Protein AF-A0A0L6T4L8-F1 (afdb_monomer)

pLDDT: mean 79.65, std 16.04, range [47.09, 97.62]

Secondary structure (DSSP, 8-state):
--SHHHHHHHHHHHHHHHHHHHS-----HHHHHHHHHHHHHHHT--PEEEEPTTSTT-EEEE-TTSSEEEEEEEETTEEEEEEEEE-GGG-EEEEEEEESSHHHHHHHHHH-THHHH-HHHHHHHHHHHHHHHHTT-

Solvent-accessible surface area (backbone atoms only — not comparable to full-atom values): 7870 Å² total; per-residue (Å²): 136,89,62,67,69,61,53,53,53,50,50,52,51,55,51,54,49,51,52,57,72,67,53,66,80,73,78,55,63,71,60,44,57,51,51,49,51,48,49,55,51,57,72,60,65,54,59,49,77,45,75,45,87,95,43,94,79,26,41,32,42,26,44,73,88,52,44,38,35,38,38,40,33,76,47,98,73,28,30,32,38,36,40,39,37,50,47,84,94,76,47,71,49,77,48,78,47,78,31,73,45,71,66,64,44,52,52,51,58,71,69,43,66,50,54,74,80,38,46,69,61,38,54,47,52,51,55,53,50,50,53,46,47,56,76,72,111

Nearest PDB structures (foldseek):
  8chv-assembly1_B  TM=5.563E-01  e=2.287E+00  Homo sapiens
  7dpy-assembly1_A  TM=4.098E-01  e=1.522E+00  Brucella abortus bv. 1 str. 9-941
  2jhj-assembly1_A  TM=3.537E-01  e=1.436E+00  Archaeoglobus fulgidus
  5cdw-assembly6_V  TM=2.921E-01  e=9.555E-01  Homo sapiens
  4bhm-assembly1_D  TM=3.219E-01  e=7.761E+00  Pyricularia oryzae

Radius of gyration: 24.08 Å; Cα contacts (8 Å, |Δi|>4): 155; chains: 1; bounding box: 43×75×40 Å

Foldseek 3Di:
DDDVVVVVVVVVVVVVVVVVVPPPDDPCPVVVVVVVVVVVVLVPQDWDWDDDPPAPPWIKTATPVRQWIWIWDQDPQAIWIWIWHADPPGDIDIDIDGDNDLVVVVVVLVPDPCCPVPVVSSVVSSVVRVVSRVVND

Sequence (137 aa):
MSNTAAAEVSASRAARQREWDSEGARPLGEKRALLHAQRQRADKVRFVARPVAGNDGALLLRTEDGAVAFVLRSATSGLMVERTQRRSLGACLVQTLLFTEHEAFARWCGADTVRFDEPVLYDRLRREGDVFLDCKR

Structure (mmCIF, N/CA/C/O backbone):
data_AF-A0A0L6T4L8-F1
#
_entry.id   AF-A0A0L6T4L8-F1
#
loop_
_atom_site.group_PDB
_atom_site.id
_atom_site.type_symbol
_atom_site.label_atom_id
_atom_site.label_alt_id
_atom_site.label_comp_id
_atom_site.label_asym_id
_atom_site.label_entity_id
_atom_site.label_seq_id
_atom_site.pdbx_PDB_ins_code
_atom_site.Cartn_x
_atom_site.Cartn_y
_atom_site.Cartn_z
_atom_site.occupancy
_atom_site.B_iso_or_equiv
_atom_site.auth_seq_id
_atom_site.auth_comp_id
_atom_site.auth_asym_id
_atom_site.auth_atom_id
_atom_site.pdbx_PDB_model_num
ATOM 1 N N . MET A 1 1 ? -8.264 -59.094 19.945 1.00 47.09 1 MET A N 1
ATOM 2 C CA . MET A 1 1 ? -8.554 -57.941 20.825 1.00 47.09 1 MET A CA 1
ATOM 3 C C . MET A 1 1 ? -8.569 -56.684 19.965 1.00 47.09 1 MET A C 1
ATOM 5 O O . MET A 1 1 ? -7.747 -56.605 19.064 1.00 47.09 1 MET A O 1
ATOM 9 N N . SER A 1 2 ? -9.487 -55.752 20.248 1.00 54.56 2 SER A N 1
ATOM 10 C CA . SER A 1 2 ? -9.485 -54.357 19.759 1.00 54.56 2 SER A CA 1
ATOM 11 C C . SER A 1 2 ? -10.074 -54.080 18.364 1.00 54.56 2 SER A C 1
ATOM 13 O O . SER A 1 2 ? -9.347 -53.754 17.438 1.00 54.56 2 SER A O 1
ATOM 15 N N . ASN A 1 3 ? -11.406 -54.125 18.223 1.00 54.44 3 ASN A N 1
ATOM 16 C CA . ASN A 1 3 ? -12.089 -53.408 17.124 1.00 54.44 3 ASN A CA 1
ATOM 17 C C . ASN A 1 3 ? -13.425 -52.764 17.549 1.00 54.44 3 ASN A C 1
ATOM 19 O O . ASN A 1 3 ? -13.873 -51.789 16.955 1.00 54.44 3 ASN A O 1
ATOM 23 N N . THR A 1 4 ? -14.030 -53.249 18.636 1.00 50.62 4 THR A N 1
ATOM 24 C CA . THR A 1 4 ? -15.313 -52.745 19.152 1.00 50.62 4 THR A CA 1
ATOM 25 C C . THR A 1 4 ? -15.207 -51.328 19.730 1.00 50.62 4 THR A C 1
ATOM 27 O O . THR A 1 4 ? -16.039 -50.480 19.430 1.00 50.62 4 THR A O 1
ATOM 30 N N . ALA A 1 5 ? -14.127 -51.021 20.459 1.00 53.81 5 ALA A N 1
ATOM 31 C CA . ALA A 1 5 ? -13.933 -49.705 21.079 1.00 53.81 5 ALA A CA 1
ATOM 32 C C . ALA A 1 5 ? -13.746 -48.566 20.052 1.00 53.81 5 ALA A C 1
ATOM 34 O O . ALA A 1 5 ? -14.204 -47.448 20.268 1.00 53.81 5 ALA A O 1
ATOM 35 N N . ALA A 1 6 ? -13.108 -48.840 18.908 1.00 52.78 6 ALA A N 1
ATOM 36 C CA . ALA A 1 6 ? -12.929 -47.846 17.845 1.00 52.78 6 ALA A CA 1
ATOM 37 C C . ALA A 1 6 ? -14.250 -47.540 17.116 1.00 52.78 6 ALA A C 1
ATOM 39 O O . ALA A 1 6 ? -14.524 -46.387 16.777 1.00 52.78 6 ALA A O 1
ATOM 40 N N . ALA A 1 7 ? -15.091 -48.561 16.920 1.00 54.53 7 ALA A N 1
ATOM 41 C CA . ALA A 1 7 ? -16.409 -48.411 16.313 1.00 54.53 7 ALA A CA 1
ATOM 42 C C . ALA A 1 7 ? -17.367 -47.597 17.204 1.00 54.53 7 ALA A C 1
ATOM 44 O O . ALA A 1 7 ? -18.075 -46.725 16.701 1.00 54.53 7 ALA A O 1
ATOM 45 N N . GLU A 1 8 ? -17.336 -47.808 18.523 1.00 54.50 8 GLU A N 1
ATOM 46 C CA . GLU A 1 8 ? -18.157 -47.056 19.484 1.00 54.50 8 GLU A CA 1
ATOM 47 C C . GLU A 1 8 ? -17.753 -45.576 19.584 1.00 54.50 8 GLU A C 1
ATOM 49 O O . GLU A 1 8 ? -18.616 -44.695 19.612 1.00 54.50 8 GLU A O 1
ATOM 54 N N . VAL A 1 9 ? -16.450 -45.270 19.558 1.00 60.62 9 VAL A N 1
ATOM 55 C CA . VAL A 1 9 ? -15.955 -43.881 19.570 1.00 60.62 9 VAL A CA 1
ATOM 56 C C . VAL A 1 9 ? -16.335 -43.141 18.281 1.00 60.62 9 VAL A C 1
ATOM 58 O O . VAL A 1 9 ? -16.771 -41.989 18.343 1.00 60.62 9 VAL A O 1
ATOM 61 N N . SER A 1 10 ? -16.238 -43.794 17.118 1.00 59.69 10 SER A N 1
ATOM 62 C CA . SER A 1 10 ? -16.679 -43.215 15.840 1.00 59.69 10 SER A CA 1
ATOM 63 C C . SER A 1 10 ? -18.197 -43.025 15.772 1.00 59.69 10 SER A C 1
ATOM 65 O O . SER A 1 10 ? -18.655 -41.996 15.276 1.00 59.69 10 SER A O 1
ATOM 67 N N . ALA A 1 11 ? -18.984 -43.957 16.320 1.00 60.56 11 ALA A N 1
ATOM 68 C CA . ALA A 1 11 ? -20.438 -43.824 16.405 1.00 60.56 11 ALA A CA 1
ATOM 69 C C . ALA A 1 11 ? -20.858 -42.669 17.332 1.00 60.56 11 ALA A C 1
ATOM 71 O O . ALA A 1 11 ? -21.727 -41.877 16.970 1.00 60.56 11 ALA A O 1
ATOM 72 N N . SER A 1 12 ? -20.186 -42.511 18.477 1.00 62.38 12 SER A N 1
ATOM 73 C CA . SER A 1 12 ? -20.394 -41.399 19.417 1.00 62.38 12 SER A CA 1
ATOM 74 C C . SER A 1 12 ? -20.040 -40.043 18.800 1.00 62.38 12 SER A C 1
ATOM 76 O O . SER A 1 12 ? -20.781 -39.067 18.935 1.00 62.38 12 SER A O 1
ATOM 78 N N . ARG A 1 13 ? -18.941 -39.978 18.041 1.00 58.78 13 ARG A N 1
ATOM 79 C CA . ARG A 1 13 ? -18.528 -38.760 17.336 1.00 58.78 13 ARG A CA 1
ATOM 80 C C . ARG A 1 13 ? -19.491 -38.398 16.204 1.00 58.78 13 ARG A C 1
ATOM 82 O O . ARG A 1 13 ? -19.847 -37.233 16.073 1.00 58.78 13 ARG A O 1
ATOM 89 N N . ALA A 1 14 ? -19.959 -39.383 15.438 1.00 61.34 14 ALA A N 1
ATOM 90 C CA . ALA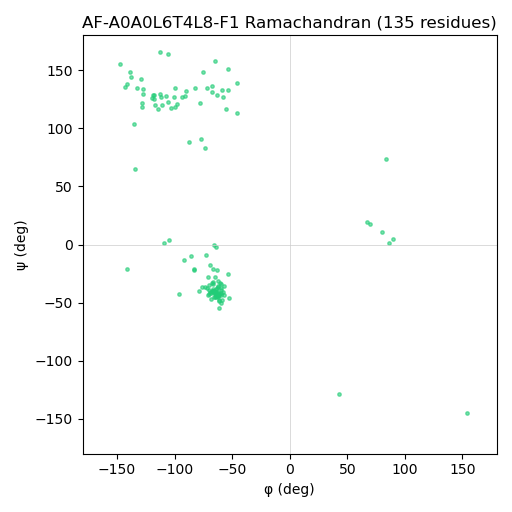 A 1 14 ? -20.949 -39.183 14.379 1.00 61.34 14 ALA A CA 1
ATOM 91 C C . ALA A 1 14 ? -22.334 -38.787 14.922 1.00 61.34 14 ALA A C 1
ATOM 93 O O . ALA A 1 14 ? -23.043 -38.021 14.273 1.00 61.34 14 ALA A O 1
ATOM 94 N N . ALA A 1 15 ? -22.718 -39.282 16.104 1.00 60.88 15 ALA A N 1
ATOM 95 C CA . ALA A 1 15 ? -23.947 -38.879 16.785 1.00 60.88 15 ALA A CA 1
ATOM 96 C C . ALA A 1 15 ? -23.873 -37.420 17.266 1.00 60.88 15 ALA A C 1
ATOM 98 O O . ALA A 1 15 ? -24.767 -36.636 16.960 1.00 60.88 15 ALA A O 1
ATOM 99 N N . ARG A 1 16 ? -22.764 -37.027 17.910 1.00 59.19 16 ARG A N 1
ATOM 100 C CA . ARG A 1 16 ? -22.519 -35.634 18.333 1.00 59.19 16 ARG A CA 1
ATOM 101 C C . ARG A 1 16 ? -22.445 -34.658 17.157 1.00 59.19 16 ARG A C 1
ATOM 103 O O . ARG A 1 16 ? -22.896 -33.526 17.272 1.00 59.19 16 ARG A O 1
ATOM 110 N N . GLN A 1 17 ? -21.884 -35.090 16.027 1.00 59.22 17 GLN A N 1
ATOM 111 C CA . GLN A 1 17 ? -21.809 -34.275 14.812 1.00 59.22 17 GLN A CA 1
ATOM 112 C C . GLN A 1 17 ? -23.206 -33.997 14.238 1.00 59.22 17 GLN A C 1
ATOM 114 O O . GLN A 1 17 ? -23.519 -32.858 13.918 1.00 59.22 17 GLN A O 1
ATOM 119 N N . ARG A 1 18 ? -24.071 -35.020 14.168 1.00 59.19 18 ARG A N 1
ATOM 120 C CA . ARG A 1 18 ? -25.455 -34.850 13.700 1.00 59.19 18 ARG A CA 1
ATOM 121 C C . ARG A 1 18 ? -26.267 -33.936 14.611 1.00 59.19 18 ARG A C 1
ATOM 123 O O . ARG A 1 18 ? -27.058 -33.155 14.102 1.00 59.19 18 ARG A O 1
ATOM 130 N N . GLU A 1 19 ? -26.052 -34.021 15.922 1.00 58.84 19 GLU A N 1
ATOM 131 C CA . GLU A 1 19 ? -26.680 -33.140 16.912 1.00 58.84 19 GLU A CA 1
ATOM 132 C C . GLU A 1 19 ? -26.272 -31.672 16.689 1.00 58.84 19 GLU A C 1
ATOM 134 O O . GLU A 1 19 ? -27.139 -30.804 16.601 1.00 58.84 19 GLU A O 1
ATOM 139 N N . TRP A 1 20 ? -24.978 -31.414 16.457 1.00 56.34 20 TRP A N 1
ATOM 140 C CA . TRP A 1 20 ? -24.451 -30.091 16.098 1.00 56.34 20 TRP A CA 1
ATOM 141 C C . TRP A 1 20 ? -25.028 -29.553 14.782 1.00 56.34 20 TRP A C 1
ATOM 143 O O . TRP A 1 20 ? -25.392 -28.383 14.706 1.00 56.34 20 TRP A O 1
ATOM 153 N N . ASP A 1 21 ? -25.128 -30.398 13.753 1.00 59.28 21 ASP A N 1
ATOM 154 C CA . A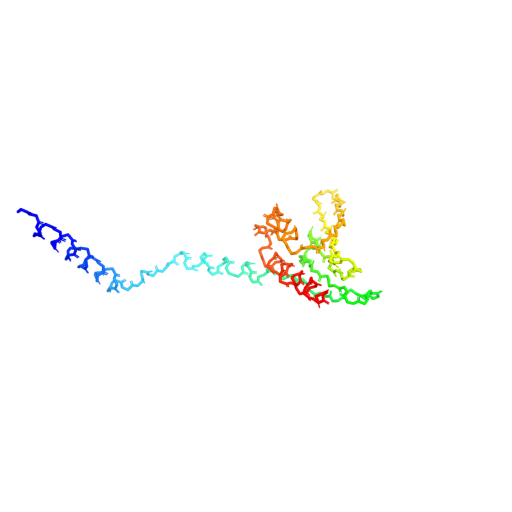SP A 1 21 ? -25.650 -30.007 12.437 1.00 59.28 21 ASP A CA 1
ATOM 155 C C . ASP A 1 21 ? -27.170 -29.745 12.469 1.00 59.28 21 ASP A C 1
ATOM 157 O O . ASP A 1 21 ? -27.682 -28.940 11.688 1.00 59.28 21 ASP A O 1
ATOM 161 N N . SER A 1 22 ? -27.898 -30.401 13.382 1.00 59.44 22 SER A N 1
ATOM 162 C CA . SER A 1 22 ? -29.335 -30.188 13.605 1.00 59.44 22 SER A CA 1
ATOM 163 C C . SER A 1 22 ? -29.651 -28.997 14.511 1.00 59.44 22 SER A C 1
ATOM 165 O O . SER A 1 22 ? -30.756 -28.449 14.442 1.00 59.44 22 SER A O 1
ATOM 167 N N . GLU A 1 23 ? -28.695 -28.561 15.335 1.00 58.38 23 GLU A N 1
ATOM 168 C CA . GLU A 1 23 ? -28.833 -27.351 16.134 1.00 58.38 23 GLU A CA 1
ATOM 169 C C . GLU A 1 23 ? -28.622 -26.138 15.223 1.00 58.38 23 GLU A C 1
ATOM 171 O O . GLU A 1 23 ? -27.508 -25.672 14.980 1.00 58.38 23 GLU A O 1
ATOM 176 N N . GLY A 1 24 ? -29.732 -25.651 14.659 1.00 63.41 24 GLY A N 1
ATOM 177 C CA . GLY A 1 24 ? -29.743 -24.474 13.797 1.00 63.41 24 GLY A CA 1
ATOM 178 C C . GLY A 1 24 ? -28.913 -23.339 14.399 1.00 63.41 24 GLY A C 1
ATOM 179 O O . GLY A 1 24 ? -28.946 -23.105 15.608 1.00 63.41 24 GLY A O 1
ATOM 180 N N . ALA A 1 25 ? -28.146 -22.649 13.547 1.00 65.69 25 ALA A N 1
ATOM 181 C CA . ALA A 1 25 ? -27.173 -21.646 13.968 1.00 65.69 25 ALA A CA 1
ATOM 182 C C . ALA A 1 25 ? -27.768 -20.700 15.024 1.00 65.69 25 ALA A C 1
ATOM 184 O O . ALA A 1 25 ? -28.686 -19.927 14.732 1.00 65.69 25 ALA A O 1
ATOM 185 N N . ARG A 1 26 ? -27.241 -20.775 16.256 1.00 70.50 26 ARG A N 1
ATOM 186 C CA . ARG A 1 26 ? -27.729 -19.959 17.373 1.00 70.50 26 ARG A CA 1
ATOM 187 C C . ARG A 1 26 ? -27.721 -18.484 16.958 1.00 70.50 26 ARG A C 1
ATOM 189 O O . ARG A 1 26 ? -26.727 -18.021 16.383 1.00 70.50 26 ARG A O 1
ATOM 196 N N . PRO A 1 27 ? -28.809 -17.738 17.210 1.00 66.62 27 PRO A N 1
ATOM 197 C CA . PRO A 1 27 ? -28.932 -16.372 16.737 1.00 66.62 27 PRO A CA 1
ATOM 198 C C . PRO A 1 27 ? -27.775 -15.539 17.284 1.00 66.62 27 PRO A C 1
ATOM 200 O O . PRO A 1 27 ? -27.522 -15.495 18.484 1.00 66.62 27 PRO A O 1
ATOM 203 N N . LEU A 1 28 ? -27.073 -14.856 16.382 1.00 67.94 28 LEU A N 1
ATOM 204 C CA . LEU A 1 28 ? -25.875 -14.077 16.696 1.00 67.94 28 LEU A CA 1
ATOM 205 C C . LEU A 1 28 ? -26.140 -12.882 17.640 1.00 67.94 28 LEU A C 1
ATOM 207 O O . LEU A 1 28 ? -25.185 -12.200 17.981 1.00 67.94 28 LEU A O 1
ATOM 211 N N . GLY A 1 29 ? -27.382 -12.607 18.061 1.00 78.81 29 GLY A N 1
ATOM 212 C CA . GLY A 1 29 ? -27.723 -11.607 19.086 1.00 78.81 29 GLY A CA 1
ATOM 213 C C . GLY A 1 29 ? -26.947 -10.287 18.961 1.00 78.81 29 GLY A C 1
ATOM 214 O O . GLY A 1 29 ? -26.845 -9.712 17.877 1.00 78.81 29 GLY A O 1
ATOM 215 N N . GLU A 1 30 ? -26.328 -9.847 20.057 1.00 75.88 30 GLU A N 1
ATOM 216 C CA . GLU A 1 30 ? -25.457 -8.659 20.118 1.00 75.88 30 GLU A CA 1
ATOM 217 C C . GLU A 1 30 ? -24.226 -8.760 19.199 1.00 75.88 30 GLU A C 1
ATOM 219 O O . GLU A 1 30 ? -23.807 -7.774 18.588 1.00 75.88 30 GLU A O 1
ATOM 224 N N . LYS A 1 31 ? -23.686 -9.971 19.002 1.00 78.62 31 LYS A N 1
ATOM 225 C CA . LYS A 1 31 ? -22.582 -10.232 18.065 1.00 78.62 31 LYS A CA 1
ATOM 226 C C . LYS A 1 31 ? -22.986 -9.909 16.624 1.00 78.62 31 LYS A C 1
ATOM 228 O O . LYS A 1 31 ? -22.146 -9.449 15.856 1.00 78.62 31 LYS A O 1
ATOM 233 N N . ARG A 1 32 ? -24.262 -10.068 16.247 1.00 76.25 32 ARG A N 1
ATOM 234 C CA . ARG A 1 32 ? -24.771 -9.656 14.927 1.00 76.25 32 ARG A CA 1
ATOM 235 C C . ARG A 1 32 ? -24.674 -8.145 14.745 1.00 76.25 32 ARG A C 1
ATOM 237 O O . ARG A 1 32 ? -24.217 -7.696 13.697 1.00 76.25 32 ARG A O 1
ATOM 244 N N . ALA A 1 33 ? -25.076 -7.374 15.754 1.00 74.94 33 ALA A N 1
ATOM 245 C CA . ALA A 1 33 ? -24.998 -5.915 15.721 1.00 74.94 33 ALA A CA 1
ATOM 246 C C . ALA A 1 33 ? -23.541 -5.438 15.641 1.00 74.94 33 ALA A C 1
ATOM 248 O O . ALA A 1 33 ? -23.220 -4.586 14.815 1.00 74.94 33 ALA A O 1
ATOM 249 N N . LEU A 1 34 ? -22.642 -6.056 16.415 1.00 76.88 34 LEU A N 1
ATOM 250 C CA . LEU A 1 34 ? -21.206 -5.773 16.364 1.00 76.88 34 LEU A CA 1
ATOM 251 C C . LEU A 1 34 ? -20.590 -6.111 15.000 1.00 76.88 34 LEU A C 1
ATOM 253 O O . LEU A 1 34 ? -19.840 -5.304 14.458 1.00 76.88 34 LEU A O 1
ATOM 257 N N . LEU A 1 35 ? -20.940 -7.255 14.407 1.00 78.38 35 LEU A N 1
ATOM 258 C CA . LEU A 1 35 ? -20.462 -7.645 13.077 1.00 78.38 35 LEU A CA 1
ATOM 259 C C . LEU A 1 35 ? -20.999 -6.724 11.975 1.00 78.38 35 LEU A C 1
ATOM 261 O O . LEU A 1 35 ? -20.254 -6.366 11.065 1.00 78.38 35 LEU A O 1
ATOM 265 N N . HIS A 1 36 ? -22.265 -6.301 12.048 1.00 74.12 36 HIS A N 1
ATOM 266 C CA . HIS A 1 36 ? -22.798 -5.302 11.120 1.00 74.12 36 HIS A CA 1
ATOM 267 C C . HIS A 1 36 ? -22.133 -3.937 11.310 1.00 74.12 36 HIS A C 1
ATOM 269 O O . HIS A 1 36 ? -21.798 -3.307 10.315 1.00 74.12 36 HIS A O 1
ATOM 275 N N . ALA A 1 37 ? -21.874 -3.500 12.543 1.00 70.12 37 ALA A N 1
ATOM 276 C CA . ALA A 1 37 ? -21.145 -2.262 12.810 1.00 70.12 37 ALA A CA 1
ATOM 277 C C . ALA A 1 37 ? -19.692 -2.332 12.309 1.00 70.12 37 ALA A C 1
ATOM 279 O O . ALA A 1 37 ? -19.191 -1.362 11.747 1.00 70.12 37 ALA A O 1
ATOM 280 N N . GLN A 1 38 ? -19.023 -3.482 12.450 1.00 66.75 38 GLN A N 1
ATOM 281 C CA . GLN A 1 38 ? -17.696 -3.722 11.879 1.00 66.75 38 GLN A CA 1
ATOM 282 C C . GLN A 1 38 ? -17.723 -3.701 10.349 1.00 66.75 38 GLN A C 1
ATOM 284 O O . GLN A 1 38 ? -16.895 -3.021 9.752 1.00 66.75 38 GLN A O 1
ATOM 289 N N . ARG A 1 39 ? -18.700 -4.362 9.711 1.00 67.50 39 ARG A N 1
ATOM 290 C CA . ARG A 1 39 ? -18.886 -4.295 8.251 1.00 67.50 39 ARG A CA 1
ATOM 291 C C . ARG A 1 39 ? -19.177 -2.878 7.779 1.00 67.50 39 ARG A C 1
ATOM 293 O O . ARG A 1 39 ? -18.567 -2.443 6.823 1.00 67.50 39 ARG A O 1
ATOM 300 N N . GLN A 1 40 ? -20.023 -2.130 8.481 1.00 60.28 40 GLN A N 1
ATOM 301 C CA . GLN A 1 40 ? -20.309 -0.733 8.152 1.00 60.28 40 GLN A CA 1
ATOM 302 C C . GLN A 1 40 ? -19.097 0.182 8.354 1.00 60.28 40 GLN A C 1
ATOM 304 O O . GLN A 1 40 ? -18.965 1.167 7.639 1.00 60.28 40 GLN A O 1
ATOM 309 N N . ARG A 1 41 ? -18.218 -0.109 9.320 1.00 59.00 41 ARG A N 1
ATOM 310 C CA . ARG A 1 41 ? -16.940 0.601 9.477 1.00 59.00 41 ARG A CA 1
ATOM 311 C C . ARG A 1 41 ? -15.973 0.252 8.349 1.00 59.00 41 ARG A C 1
ATOM 313 O O . ARG A 1 41 ? -15.387 1.167 7.793 1.00 59.00 41 ARG A O 1
ATOM 32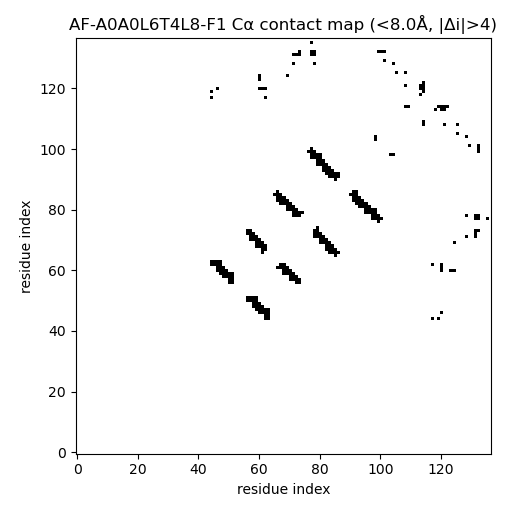0 N N . ALA A 1 42 ? -15.878 -1.022 7.968 1.00 56.03 42 ALA A N 1
ATOM 321 C CA . ALA A 1 42 ? -15.072 -1.473 6.834 1.00 56.03 42 ALA A CA 1
ATOM 322 C C . ALA A 1 42 ? -15.581 -0.906 5.492 1.00 56.03 42 ALA A C 1
ATOM 324 O O . ALA A 1 42 ? -14.787 -0.389 4.716 1.00 56.03 42 ALA A O 1
ATOM 325 N N . ASP A 1 43 ? -16.899 -0.887 5.263 1.00 53.44 43 ASP A N 1
ATOM 326 C CA . ASP A 1 43 ? -17.551 -0.265 4.095 1.00 53.44 43 ASP A CA 1
ATOM 327 C C . ASP A 1 43 ? -17.417 1.269 4.086 1.00 53.44 43 ASP A C 1
ATOM 329 O O . ASP A 1 43 ? -17.564 1.914 3.044 1.00 53.44 43 ASP A O 1
ATOM 333 N N . LYS A 1 44 ? -17.157 1.880 5.249 1.00 48.47 44 LYS A N 1
ATOM 334 C CA . LYS A 1 44 ? -16.884 3.317 5.380 1.00 48.47 44 LYS A CA 1
ATOM 335 C C . LYS A 1 44 ? -15.420 3.683 5.158 1.00 48.47 44 LYS A C 1
ATOM 337 O O . LYS A 1 44 ? -15.156 4.872 5.010 1.00 48.47 44 LYS A O 1
ATOM 342 N N . VAL A 1 45 ? -14.491 2.727 5.076 1.00 51.25 45 VAL A N 1
ATOM 343 C CA . VAL A 1 45 ? -13.115 3.007 4.639 1.00 51.25 45 VAL A CA 1
ATOM 344 C C . VAL A 1 45 ? -13.141 3.236 3.127 1.00 51.25 45 VAL A C 1
ATOM 346 O O . VAL A 1 45 ? -12.945 2.333 2.315 1.00 51.25 45 VAL A O 1
ATOM 349 N N . ARG A 1 46 ? -13.467 4.469 2.733 1.00 62.41 46 ARG A N 1
ATOM 350 C CA . ARG A 1 46 ? -13.561 4.890 1.335 1.00 62.41 46 ARG A CA 1
ATOM 351 C C . ARG A 1 46 ? -12.191 5.346 0.856 1.00 62.41 46 ARG A C 1
ATOM 353 O O . ARG A 1 46 ? -11.832 6.513 0.928 1.00 62.41 46 ARG A O 1
ATOM 360 N N . PHE A 1 47 ? -11.396 4.414 0.357 1.00 63.41 47 PHE A N 1
ATOM 361 C CA . PHE A 1 47 ? -10.144 4.749 -0.314 1.00 63.41 47 PHE A CA 1
ATOM 362 C C . PHE A 1 47 ? -10.418 5.305 -1.716 1.00 63.41 47 PHE A C 1
ATOM 364 O O . PHE A 1 47 ? -11.374 4.926 -2.396 1.00 63.41 47 PHE A O 1
ATOM 371 N N . VAL A 1 48 ? -9.549 6.205 -2.169 1.00 73.62 48 VAL A N 1
ATOM 372 C CA . VAL A 1 48 ? -9.626 6.794 -3.509 1.00 73.62 48 VAL A CA 1
ATOM 373 C C . VAL A 1 48 ? -8.575 6.128 -4.384 1.00 73.62 48 VAL A C 1
ATOM 375 O O . VAL A 1 48 ? -7.380 6.252 -4.118 1.00 73.62 48 VAL A O 1
ATOM 378 N N . ALA A 1 49 ? -9.031 5.440 -5.430 1.00 73.00 49 ALA A N 1
ATOM 379 C CA . ALA A 1 49 ? -8.187 4.989 -6.528 1.00 73.00 49 ALA A CA 1
ATOM 380 C C . ALA A 1 49 ? -8.353 5.964 -7.696 1.00 73.00 49 ALA A C 1
ATOM 382 O O . ALA A 1 49 ? -9.467 6.140 -8.194 1.00 73.00 49 ALA A O 1
ATOM 383 N N . ARG A 1 50 ? -7.276 6.633 -8.113 1.00 75.38 50 ARG A N 1
ATOM 384 C CA . ARG A 1 50 ? -7.336 7.612 -9.204 1.00 75.38 50 ARG A CA 1
ATOM 385 C C . ARG A 1 50 ? -6.094 7.522 -10.091 1.00 75.38 50 ARG A C 1
ATOM 387 O O . ARG A 1 50 ? -4.990 7.453 -9.558 1.00 75.38 50 ARG A O 1
ATOM 394 N N . PRO A 1 51 ? -6.239 7.602 -11.420 1.00 71.12 51 PRO A N 1
ATOM 395 C CA . PRO A 1 51 ? -5.108 7.878 -12.296 1.00 71.12 51 PRO A CA 1
ATOM 396 C C . PRO A 1 51 ? -4.460 9.221 -11.927 1.00 71.12 51 PRO A C 1
ATOM 398 O O . PRO A 1 51 ? -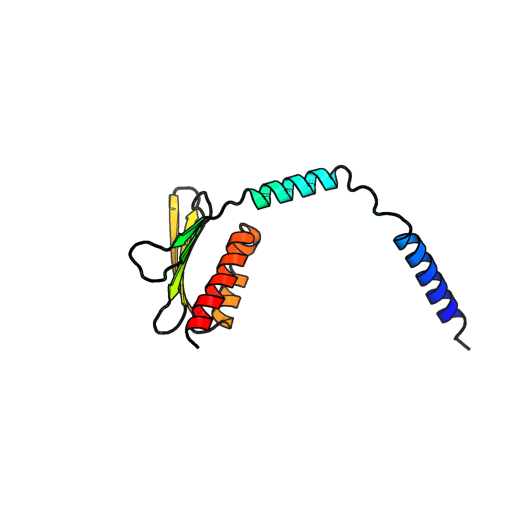5.155 10.226 -11.718 1.00 71.12 51 PRO A O 1
ATOM 401 N N . VAL A 1 52 ? -3.135 9.257 -11.814 1.00 68.88 52 VAL A N 1
ATOM 402 C CA . VAL A 1 52 ? -2.413 10.508 -11.546 1.00 68.88 52 VAL A CA 1
ATOM 403 C C . VAL A 1 52 ? -2.329 11.311 -12.845 1.00 68.88 52 VAL A C 1
ATOM 405 O O . VAL A 1 52 ? -1.817 10.830 -13.850 1.00 68.88 52 VAL A O 1
ATOM 408 N N . ALA A 1 53 ? -2.852 12.540 -12.841 1.00 54.53 53 ALA A N 1
ATOM 409 C CA . ALA A 1 53 ? -2.819 13.406 -14.019 1.00 54.53 53 ALA A CA 1
ATOM 410 C C . ALA A 1 53 ? -1.373 13.834 -14.329 1.00 54.53 53 ALA A C 1
ATOM 412 O O . ALA A 1 53 ? -0.669 14.293 -13.431 1.00 54.53 53 ALA A O 1
ATOM 413 N N . GLY A 1 54 ? -0.954 13.701 -15.590 1.00 56.81 54 GLY A N 1
ATOM 414 C CA . GLY A 1 54 ? 0.372 14.115 -16.064 1.00 56.81 54 GLY A CA 1
ATOM 415 C C . GLY A 1 54 ? 1.468 13.048 -15.981 1.00 56.81 54 GLY A C 1
ATOM 416 O O . GLY A 1 54 ? 2.613 13.358 -16.290 1.00 56.81 54 GLY A O 1
ATOM 417 N N . ASN A 1 55 ? 1.144 11.812 -15.582 1.00 59.41 55 ASN A N 1
ATOM 418 C CA . ASN A 1 55 ? 2.091 10.698 -15.592 1.00 59.41 55 ASN A CA 1
ATOM 419 C C . ASN A 1 55 ? 1.406 9.452 -16.177 1.00 59.41 55 ASN A C 1
ATOM 421 O O . ASN A 1 55 ? 0.549 8.851 -15.524 1.00 59.41 55 ASN A O 1
ATOM 425 N N . ASP A 1 56 ? 1.733 9.119 -17.429 1.00 63.50 56 ASP A N 1
ATOM 426 C CA . ASP A 1 56 ? 1.076 8.048 -18.184 1.00 63.50 56 ASP A CA 1
ATOM 427 C C . ASP A 1 56 ? 1.139 6.719 -17.418 1.00 63.50 56 ASP A C 1
ATOM 429 O O . ASP A 1 56 ? 2.206 6.173 -17.137 1.00 63.50 56 ASP A O 1
ATOM 433 N N . GLY A 1 57 ? -0.035 6.204 -17.049 1.00 76.12 57 GLY A N 1
ATOM 434 C CA . GLY A 1 57 ? -0.181 4.898 -16.408 1.00 76.12 57 GLY A CA 1
ATOM 435 C C . GLY A 1 57 ? 0.104 4.848 -14.904 1.00 76.12 57 GLY A C 1
ATOM 436 O O . GLY A 1 57 ? 0.181 3.749 -14.368 1.00 76.12 57 GLY A O 1
ATOM 437 N N . ALA A 1 58 ? 0.246 5.976 -14.198 1.00 89.06 58 ALA A N 1
ATOM 438 C CA . ALA A 1 58 ? 0.405 5.961 -12.741 1.00 89.06 58 ALA A CA 1
ATOM 439 C C . ALA A 1 58 ? -0.942 5.843 -11.997 1.00 89.06 58 ALA A C 1
ATOM 441 O O . ALA A 1 58 ? -1.893 6.580 -12.277 1.00 89.06 58 ALA A O 1
ATOM 442 N N . LEU A 1 59 ? -1.005 4.964 -10.993 1.00 92.88 59 LEU A N 1
ATOM 443 C CA . LEU A 1 59 ? -2.186 4.730 -10.158 1.00 92.88 59 LEU A CA 1
ATOM 444 C C . LEU A 1 59 ? -1.955 5.228 -8.727 1.00 92.88 59 LEU A C 1
ATOM 446 O O . LEU A 1 59 ? -1.069 4.738 -8.033 1.00 92.88 59 LEU A O 1
ATOM 450 N N . LEU A 1 60 ? -2.784 6.167 -8.267 1.00 94.50 60 LEU A N 1
ATOM 451 C CA . LEU A 1 60 ? -2.835 6.603 -6.871 1.00 94.50 60 LEU A CA 1
ATOM 452 C C . LEU A 1 60 ? -3.861 5.775 -6.101 1.00 94.50 60 LEU A C 1
ATOM 454 O O . LEU A 1 60 ? -5.026 5.730 -6.492 1.00 94.50 60 LEU A O 1
ATOM 458 N N . LEU A 1 61 ? -3.442 5.213 -4.973 1.00 94.69 61 LEU A N 1
ATOM 459 C CA . LEU A 1 61 ? -4.281 4.579 -3.962 1.00 94.69 61 LEU A CA 1
ATOM 460 C C . LEU A 1 61 ? -4.096 5.333 -2.645 1.00 94.69 61 LEU A C 1
ATOM 462 O O . LEU A 1 61 ? -2.967 5.490 -2.196 1.00 94.69 61 LEU A O 1
ATOM 466 N N . ARG A 1 62 ? -5.160 5.812 -2.001 1.00 93.94 62 ARG A N 1
ATOM 467 C CA . ARG A 1 62 ? -5.030 6.517 -0.712 1.00 93.94 62 ARG A CA 1
ATOM 468 C C . ARG A 1 62 ? -6.212 6.299 0.215 1.00 93.94 62 ARG A C 1
ATOM 470 O O . ARG A 1 62 ? -7.325 6.094 -0.268 1.00 93.94 62 ARG A O 1
ATOM 477 N N . THR A 1 63 ? -5.982 6.447 1.514 1.00 91.69 63 THR A N 1
ATOM 478 C CA . THR A 1 63 ? -7.055 6.634 2.498 1.00 91.69 63 THR A CA 1
ATOM 479 C C . THR A 1 63 ? -7.783 7.964 2.258 1.00 91.69 63 THR A C 1
ATOM 481 O O . THR A 1 63 ? -7.248 8.878 1.619 1.00 91.69 63 THR A O 1
ATOM 484 N N . GLU A 1 64 ? -9.024 8.085 2.733 1.00 86.00 64 GLU A N 1
ATOM 485 C CA . GLU A 1 64 ? -9.845 9.294 2.540 1.00 86.00 64 GLU A CA 1
ATOM 486 C C . GLU A 1 64 ? -9.219 10.529 3.202 1.00 86.00 64 GLU A C 1
ATOM 488 O O . GLU A 1 64 ? -9.131 11.596 2.593 1.00 86.00 64 GLU A O 1
ATOM 493 N N . ASP A 1 65 ? -8.717 10.347 4.423 1.00 84.75 65 ASP A N 1
ATOM 494 C CA . ASP A 1 65 ? -8.025 11.362 5.220 1.00 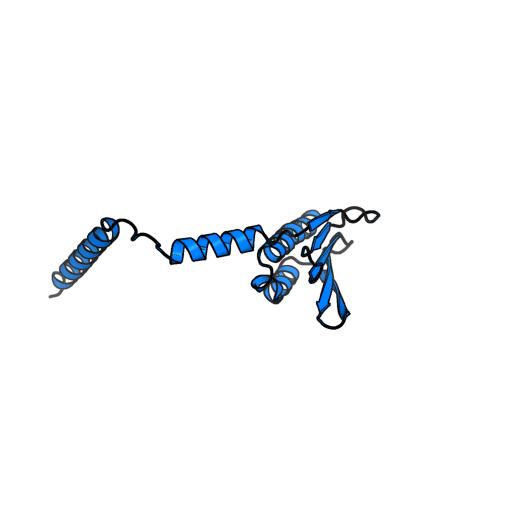84.75 65 ASP A CA 1
ATOM 495 C C . ASP A 1 65 ? -6.605 11.679 4.708 1.00 84.75 65 ASP A C 1
ATOM 497 O O . ASP A 1 65 ? -5.967 12.640 5.148 1.00 84.75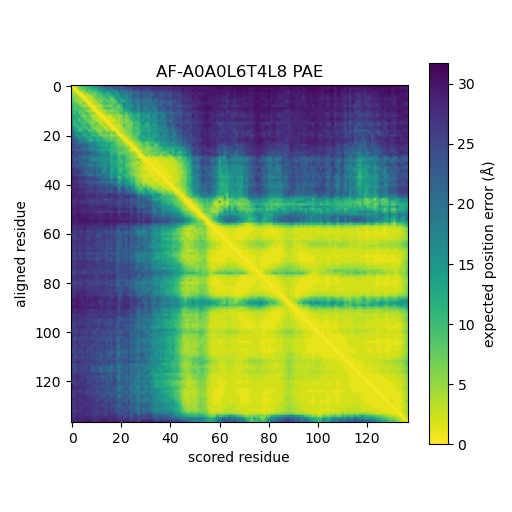 65 ASP A O 1
ATOM 501 N N . GLY A 1 66 ? -6.100 10.888 3.756 1.00 86.94 66 GLY A N 1
ATOM 502 C CA . GLY A 1 66 ? -4.752 11.006 3.214 1.00 86.94 66 GLY A CA 1
ATOM 503 C C . GLY A 1 66 ? -3.643 10.675 4.214 1.00 86.94 66 GLY A C 1
ATOM 504 O O . GLY A 1 66 ? -2.503 11.086 3.987 1.00 86.94 66 GLY A O 1
ATOM 505 N N . ALA A 1 67 ? -3.947 9.963 5.305 1.00 90.62 67 ALA A N 1
ATOM 506 C CA . ALA A 1 67 ? -2.952 9.467 6.250 1.00 90.62 67 ALA A CA 1
ATOM 507 C C . ALA A 1 67 ? -1.941 8.534 5.570 1.00 90.62 67 ALA A C 1
ATOM 509 O O . ALA A 1 67 ? -0.746 8.602 5.867 1.00 90.62 67 ALA A O 1
ATOM 510 N N . VAL A 1 68 ? -2.399 7.710 4.622 1.00 93.75 68 VAL A N 1
ATOM 511 C CA . VAL A 1 68 ? -1.542 6.842 3.809 1.00 93.75 68 VAL A CA 1
ATOM 512 C C . VAL A 1 68 ? -1.922 6.957 2.337 1.00 93.75 68 VAL A C 1
ATOM 514 O O . VAL A 1 68 ? -3.097 6.915 1.971 1.00 93.75 68 VAL A O 1
ATOM 517 N N . ALA A 1 69 ? -0.914 7.078 1.477 1.00 95.25 69 ALA A N 1
ATOM 518 C CA . ALA A 1 69 ? -1.070 7.052 0.032 1.00 95.25 69 ALA A CA 1
ATOM 519 C C . ALA A 1 69 ? 0.049 6.245 -0.634 1.00 95.25 69 ALA A C 1
ATOM 521 O O . ALA A 1 69 ? 1.188 6.240 -0.171 1.00 95.25 69 ALA A O 1
ATOM 522 N N . PHE A 1 70 ? -0.281 5.610 -1.750 1.00 96.62 70 PHE A N 1
ATOM 523 C CA . PHE A 1 70 ? 0.621 4.882 -2.625 1.00 96.62 70 PHE A CA 1
ATOM 524 C C . PHE A 1 70 ? 0.446 5.380 -4.055 1.00 96.62 70 PHE A C 1
ATOM 526 O O . PHE A 1 70 ? -0.679 5.493 -4.535 1.00 96.62 70 PHE A O 1
ATOM 533 N N . VAL A 1 71 ? 1.546 5.635 -4.751 1.00 96.19 71 VAL A N 1
ATOM 534 C CA . VAL A 1 71 ? 1.558 5.871 -6.194 1.00 96.19 71 VAL A CA 1
ATOM 535 C C . VAL A 1 71 ? 2.325 4.735 -6.847 1.00 96.19 71 VAL A C 1
ATOM 537 O O . VAL A 1 71 ? 3.516 4.564 -6.596 1.00 96.19 71 VAL A O 1
ATOM 540 N N . LEU A 1 72 ? 1.635 3.960 -7.675 1.00 95.38 72 LEU A N 1
ATOM 541 C CA . LEU A 1 72 ? 2.190 2.844 -8.431 1.00 95.38 72 LEU A CA 1
ATOM 542 C C . LEU A 1 72 ? 2.462 3.310 -9.854 1.00 95.38 72 LEU A C 1
ATOM 544 O O . LEU A 1 72 ? 1.636 4.000 -10.455 1.00 95.38 72 LEU A O 1
ATOM 548 N N . ARG A 1 73 ? 3.637 2.967 -10.376 1.00 92.38 73 ARG A N 1
ATOM 549 C CA . ARG A 1 73 ? 4.111 3.415 -11.685 1.00 92.38 73 ARG A CA 1
ATOM 550 C C . ARG A 1 73 ? 4.885 2.287 -12.352 1.00 92.38 73 ARG A C 1
ATOM 552 O O . ARG A 1 73 ? 5.764 1.695 -11.727 1.00 92.38 73 ARG A O 1
ATOM 559 N N . SER A 1 74 ? 4.629 2.051 -13.633 1.00 90.62 74 SER A N 1
ATOM 560 C CA . SER A 1 74 ? 5.534 1.249 -14.457 1.00 90.62 74 SER A CA 1
ATOM 561 C C . SER A 1 74 ? 6.886 1.954 -14.567 1.00 90.62 74 SER A C 1
ATOM 563 O O . SER A 1 74 ? 6.950 3.119 -14.950 1.00 90.62 74 SER A O 1
ATOM 565 N N . ALA A 1 75 ? 7.969 1.242 -14.281 1.00 88.25 75 ALA A N 1
ATOM 566 C CA . ALA A 1 75 ? 9.337 1.646 -14.578 1.00 88.25 75 ALA A CA 1
ATOM 567 C C . ALA A 1 75 ? 9.931 0.721 -15.653 1.00 88.25 75 ALA A C 1
ATOM 569 O O . ALA A 1 75 ? 9.385 -0.343 -15.951 1.00 88.25 75 ALA A O 1
ATOM 570 N N . THR A 1 76 ? 11.057 1.116 -16.254 1.00 85.81 76 THR A N 1
ATOM 571 C CA . THR A 1 76 ? 11.743 0.303 -17.277 1.00 85.81 76 THR A CA 1
ATOM 572 C C . THR A 1 76 ? 12.112 -1.086 -16.756 1.00 85.81 76 THR A C 1
ATOM 574 O O . THR A 1 76 ? 12.021 -2.057 -17.495 1.00 85.81 76 THR A O 1
ATOM 577 N N . SER A 1 77 ? 12.486 -1.182 -15.480 1.00 86.75 77 SER A N 1
ATOM 578 C CA . SER A 1 77 ? 12.971 -2.405 -14.834 1.00 86.75 77 SER A CA 1
ATOM 579 C C . SER A 1 77 ? 11.963 -3.074 -13.891 1.00 86.75 77 SER A C 1
ATOM 581 O O . SER A 1 77 ? 12.318 -4.058 -13.250 1.00 86.75 77 SER A O 1
ATOM 583 N N . GLY A 1 78 ? 10.728 -2.571 -13.774 1.00 92.44 78 GLY A N 1
ATOM 584 C CA . GLY A 1 78 ? 9.720 -3.173 -12.896 1.00 92.44 78 GLY A CA 1
ATOM 585 C C . GLY A 1 78 ? 8.664 -2.191 -12.397 1.00 92.44 78 GLY A C 1
ATOM 586 O O . GLY A 1 78 ? 8.269 -1.270 -13.110 1.00 92.44 78 GLY A O 1
ATOM 587 N N . LEU A 1 79 ? 8.211 -2.384 -11.160 1.00 95.06 79 LEU A N 1
ATOM 588 C CA . LEU A 1 79 ? 7.214 -1.553 -10.489 1.00 95.06 79 LEU A CA 1
ATOM 589 C C . LEU A 1 79 ? 7.895 -0.538 -9.569 1.00 95.06 79 LEU A C 1
ATOM 591 O O . LEU A 1 79 ? 8.572 -0.910 -8.612 1.00 95.06 79 LEU A O 1
ATOM 595 N N . MET A 1 80 ? 7.658 0.750 -9.809 1.00 95.50 80 MET A N 1
ATOM 596 C CA . MET A 1 80 ? 7.995 1.805 -8.859 1.00 95.50 80 MET A CA 1
ATOM 597 C C . MET A 1 80 ? 6.788 2.113 -7.969 1.00 95.50 80 MET A C 1
ATOM 599 O O . MET A 1 80 ? 5.702 2.417 -8.462 1.00 95.50 80 MET A O 1
ATOM 603 N N . VAL A 1 81 ? 7.000 2.081 -6.655 1.00 96.62 81 VAL A N 1
ATOM 604 C CA . VAL A 1 81 ? 6.010 2.435 -5.636 1.00 96.62 81 VAL A CA 1
ATOM 605 C C . VAL A 1 81 ? 6.524 3.623 -4.845 1.00 96.62 81 VAL A C 1
ATOM 607 O O . VAL A 1 81 ? 7.609 3.580 -4.271 1.00 96.62 81 VAL A O 1
ATOM 610 N N . GLU A 1 82 ? 5.730 4.678 -4.774 1.00 97.00 82 GLU A N 1
ATOM 611 C CA . GLU A 1 82 ? 5.940 5.768 -3.831 1.00 97.00 82 GLU A CA 1
ATOM 612 C C . GLU A 1 82 ? 4.902 5.671 -2.725 1.00 97.00 82 GLU A C 1
ATOM 614 O O . GLU A 1 82 ? 3.706 5.672 -2.995 1.00 97.00 82 GLU A O 1
ATOM 619 N N . ARG A 1 83 ? 5.352 5.583 -1.481 1.00 96.25 83 ARG A N 1
ATOM 620 C CA . ARG A 1 83 ? 4.510 5.563 -0.292 1.00 96.25 83 ARG A CA 1
ATOM 621 C C . ARG A 1 83 ? 4.639 6.894 0.422 1.00 96.25 83 ARG A C 1
ATOM 623 O O . ARG A 1 83 ? 5.742 7.302 0.765 1.00 96.25 83 ARG A O 1
ATOM 630 N N . THR A 1 84 ? 3.510 7.524 0.705 1.00 96.00 84 THR A N 1
ATOM 631 C CA . THR A 1 84 ? 3.413 8.694 1.575 1.00 96.00 84 THR A CA 1
ATOM 632 C C . THR A 1 84 ? 2.654 8.312 2.836 1.00 96.00 84 THR A C 1
ATOM 634 O O . THR A 1 84 ? 1.555 7.767 2.754 1.00 96.00 84 THR A O 1
ATOM 637 N N . GLN A 1 85 ? 3.216 8.622 3.999 1.00 94.69 85 GLN A N 1
ATOM 638 C CA . GLN A 1 85 ? 2.564 8.444 5.288 1.00 94.69 85 GLN A CA 1
ATOM 639 C C . GLN A 1 85 ? 2.626 9.737 6.096 1.00 94.69 85 GLN A C 1
ATOM 641 O O . GLN A 1 85 ? 3.704 10.203 6.470 1.00 94.69 85 GLN A O 1
ATOM 646 N N . ARG A 1 86 ? 1.458 10.292 6.408 1.00 91.94 86 ARG A N 1
ATOM 647 C CA . ARG A 1 86 ? 1.317 11.432 7.312 1.00 91.94 86 ARG A CA 1
ATOM 648 C C . ARG A 1 86 ? 1.143 10.918 8.734 1.00 91.94 86 ARG A C 1
ATOM 650 O O . ARG A 1 86 ? 0.358 10.010 8.993 1.00 91.94 86 ARG A O 1
ATOM 657 N N . ARG A 1 87 ? 1.907 11.483 9.658 1.00 85.00 87 ARG A N 1
ATOM 658 C CA . ARG A 1 87 ? 1.844 11.196 11.092 1.00 85.00 87 ARG A CA 1
ATOM 659 C C . ARG A 1 87 ? 1.172 12.367 11.804 1.00 85.00 87 ARG A C 1
ATOM 661 O O . ARG A 1 87 ? 1.051 13.468 11.260 1.00 85.00 87 ARG A O 1
ATOM 668 N N . SER A 1 88 ? 0.739 12.130 13.038 1.00 77.31 88 SER A N 1
ATOM 669 C CA . SER A 1 88 ? 0.300 13.204 13.926 1.00 77.31 88 SER A CA 1
ATOM 670 C C . SER A 1 88 ? 1.394 14.274 14.049 1.00 77.31 88 SER A C 1
ATOM 672 O O . SER A 1 88 ? 2.580 13.983 13.899 1.00 77.31 88 SER A O 1
ATOM 674 N N . LEU A 1 89 ? 0.989 15.525 14.298 1.00 80.69 89 LEU A N 1
ATOM 675 C CA . LEU A 1 89 ? 1.888 16.685 14.433 1.00 80.69 89 LEU A CA 1
ATOM 676 C C . LEU A 1 89 ? 2.577 17.137 13.129 1.00 80.69 89 LEU A C 1
ATOM 678 O O . LEU A 1 89 ? 3.544 17.890 13.170 1.00 80.69 89 LEU A O 1
ATOM 682 N N . GLY A 1 90 ? 2.065 16.720 11.966 1.00 79.06 90 GLY A N 1
ATOM 683 C CA . GLY A 1 90 ? 2.461 17.271 10.663 1.00 79.06 90 GLY A CA 1
ATOM 684 C C . GLY A 1 90 ? 3.693 16.628 10.021 1.00 79.06 90 GLY A C 1
ATOM 685 O O . GLY A 1 90 ? 4.073 17.026 8.922 1.00 79.06 90 GLY A O 1
ATOM 686 N N . ALA A 1 91 ? 4.297 15.616 10.650 1.00 88.38 91 ALA A N 1
ATOM 687 C CA . ALA A 1 91 ? 5.384 14.864 10.032 1.00 88.38 91 ALA A CA 1
ATOM 688 C C . ALA A 1 91 ? 4.874 14.039 8.835 1.00 88.38 91 ALA A C 1
ATOM 690 O O . ALA A 1 91 ? 3.831 13.386 8.906 1.00 88.38 91 ALA A O 1
ATOM 691 N N . CYS A 1 92 ? 5.625 14.050 7.733 1.00 92.38 92 CYS A N 1
ATOM 692 C CA . CYS A 1 92 ? 5.304 13.322 6.509 1.00 92.38 92 CYS A CA 1
ATOM 693 C C . CYS A 1 92 ? 6.517 12.494 6.083 1.00 92.38 92 CYS A C 1
ATOM 695 O O . CYS A 1 92 ? 7.598 13.040 5.869 1.00 92.38 92 CYS A O 1
ATOM 697 N N . LEU A 1 93 ? 6.338 11.181 5.973 1.00 93.12 93 LEU A N 1
ATOM 698 C CA . LEU A 1 93 ? 7.339 10.267 5.441 1.00 93.12 93 LEU A CA 1
ATOM 699 C C . LEU A 1 93 ? 6.985 9.939 3.992 1.00 93.12 93 LEU A C 1
ATOM 701 O O . LEU A 1 93 ? 5.880 9.469 3.726 1.00 93.12 93 LEU A O 1
ATOM 705 N N . VAL A 1 94 ? 7.935 10.133 3.079 1.00 95.50 94 VAL A N 1
ATOM 706 C CA . VAL A 1 94 ? 7.826 9.692 1.685 1.00 95.50 94 VAL A CA 1
ATOM 707 C C . VAL A 1 94 ? 8.936 8.687 1.407 1.00 95.50 94 VAL A C 1
ATOM 709 O O . VAL A 1 94 ? 10.100 8.943 1.711 1.00 95.50 94 VAL A O 1
ATOM 712 N N . GLN A 1 95 ? 8.577 7.531 0.861 1.00 96.62 95 GLN A N 1
ATOM 713 C CA . GLN A 1 95 ? 9.502 6.462 0.495 1.00 96.62 95 GLN A CA 1
ATOM 714 C C . GLN A 1 95 ? 9.257 6.068 -0.956 1.00 96.62 95 GLN A C 1
ATOM 716 O O . GLN A 1 95 ? 8.123 5.771 -1.319 1.00 96.62 95 GLN A O 1
ATOM 721 N N . THR A 1 96 ? 10.315 6.007 -1.759 1.00 96.50 96 THR A N 1
ATOM 722 C CA . THR A 1 96 ? 10.252 5.517 -3.140 1.00 96.50 96 THR A CA 1
ATOM 723 C C . THR A 1 96 ? 11.007 4.204 -3.233 1.00 96.50 96 THR A C 1
ATOM 725 O O . THR A 1 96 ? 12.156 4.109 -2.809 1.00 96.50 96 THR A O 1
ATOM 728 N N . LEU A 1 97 ? 10.346 3.188 -3.769 1.00 97.00 97 LEU A N 1
ATOM 729 C CA . LEU A 1 97 ? 10.817 1.813 -3.843 1.00 97.00 97 LEU A CA 1
ATOM 730 C C . LEU A 1 97 ? 10.667 1.320 -5.281 1.00 97.00 97 LEU A C 1
ATOM 732 O O . LEU A 1 97 ? 9.690 1.649 -5.953 1.00 97.00 97 LEU A O 1
ATOM 736 N N . LEU A 1 98 ? 11.623 0.522 -5.741 1.00 96.56 98 LEU A N 1
ATOM 737 C CA . LEU A 1 98 ? 11.572 -0.155 -7.031 1.00 96.56 98 LEU A CA 1
ATOM 738 C C . LEU A 1 98 ? 11.600 -1.661 -6.785 1.00 96.56 98 LEU A C 1
ATOM 740 O O . LEU A 1 98 ? 12.488 -2.162 -6.098 1.00 96.56 98 LEU A O 1
ATOM 744 N N . PHE A 1 99 ? 10.648 -2.370 -7.378 1.00 96.94 99 PHE A N 1
ATOM 745 C CA . PHE A 1 99 ? 10.549 -3.819 -7.326 1.00 96.94 99 PHE A CA 1
ATOM 746 C C . PHE A 1 99 ? 10.697 -4.385 -8.731 1.00 96.94 99 PHE A C 1
ATOM 748 O O . PHE A 1 99 ? 9.908 -4.070 -9.619 1.00 96.94 99 PHE A O 1
ATOM 755 N N . THR A 1 100 ? 11.706 -5.226 -8.921 1.00 94.75 100 THR A N 1
ATOM 756 C CA . THR A 1 100 ? 11.959 -5.943 -10.180 1.00 94.75 100 THR A CA 1
ATOM 757 C C . THR A 1 100 ? 11.289 -7.319 -10.203 1.00 94.75 100 THR A C 1
ATOM 759 O O . THR A 1 100 ? 11.195 -7.940 -11.254 1.00 94.75 100 THR A O 1
ATOM 762 N N . GLU A 1 101 ? 10.824 -7.804 -9.047 1.00 94.56 101 GLU A N 1
ATOM 763 C CA . GLU A 1 101 ? 10.287 -9.153 -8.856 1.00 94.56 101 GLU A CA 1
ATOM 764 C C . GLU A 1 101 ? 9.031 -9.132 -7.976 1.00 94.56 101 GLU A C 1
ATOM 766 O O . GLU A 1 101 ? 8.969 -8.404 -6.977 1.00 94.56 101 GLU A O 1
ATOM 771 N N . HIS A 1 102 ? 8.067 -10.005 -8.292 1.00 95.31 102 HIS A N 1
ATOM 772 C CA . HIS A 1 102 ? 6.842 -10.177 -7.500 1.00 95.31 102 HIS A CA 1
ATOM 773 C C . HIS A 1 102 ? 7.129 -10.553 -6.049 1.00 95.31 102 HIS A C 1
ATOM 775 O O . HIS A 1 102 ? 6.488 -10.028 -5.142 1.00 95.31 102 HIS A O 1
ATOM 781 N N . GLU A 1 103 ? 8.102 -11.430 -5.792 1.00 96.62 103 GLU A N 1
ATOM 782 C CA . GLU A 1 103 ? 8.368 -11.877 -4.425 1.00 96.62 103 GLU A CA 1
ATOM 783 C C . GLU A 1 103 ? 8.880 -10.747 -3.529 1.00 96.62 103 GLU A C 1
ATOM 785 O O . GLU A 1 103 ? 8.475 -10.640 -2.371 1.00 96.62 103 GLU A O 1
ATOM 790 N N . ALA A 1 104 ? 9.754 -9.884 -4.055 1.00 96.88 104 ALA A N 1
ATOM 791 C CA . ALA A 1 104 ? 10.271 -8.738 -3.316 1.00 96.88 104 ALA A CA 1
ATOM 792 C C . ALA A 1 104 ? 9.146 -7.753 -2.969 1.00 96.88 104 ALA A C 1
ATOM 794 O O . ALA A 1 104 ? 9.049 -7.309 -1.821 1.00 96.88 104 ALA A O 1
ATOM 795 N N . PHE A 1 105 ? 8.263 -7.480 -3.933 1.00 97.38 105 PHE A N 1
ATOM 796 C CA . PHE A 1 105 ? 7.075 -6.659 -3.722 1.00 97.38 105 PHE A CA 1
ATOM 797 C C . PHE A 1 105 ? 6.131 -7.277 -2.679 1.00 97.38 105 PHE A C 1
ATOM 799 O O . PHE A 1 105 ? 5.759 -6.619 -1.707 1.00 97.38 105 PHE A O 1
ATOM 806 N N . ALA A 1 106 ? 5.812 -8.567 -2.809 1.00 96.69 106 ALA A N 1
ATOM 807 C CA . ALA A 1 106 ? 4.918 -9.272 -1.896 1.00 96.69 106 ALA A CA 1
ATOM 808 C C . ALA A 1 106 ? 5.457 -9.317 -0.456 1.00 96.69 106 ALA A C 1
ATOM 810 O O . ALA A 1 106 ? 4.693 -9.111 0.492 1.00 96.69 106 ALA A O 1
ATOM 811 N N . ARG A 1 107 ? 6.769 -9.540 -0.276 1.00 97.62 107 ARG A N 1
ATOM 812 C CA . ARG A 1 107 ? 7.423 -9.493 1.043 1.00 97.62 107 ARG A CA 1
ATOM 813 C C . ARG A 1 107 ? 7.327 -8.106 1.666 1.00 97.62 107 ARG A C 1
ATOM 815 O O . ARG A 1 107 ? 6.990 -8.000 2.843 1.00 97.62 107 ARG A O 1
ATOM 822 N N . TRP A 1 108 ? 7.581 -7.057 0.884 1.00 97.25 108 TRP A N 1
ATOM 823 C CA . TRP A 1 108 ? 7.447 -5.682 1.358 1.00 97.25 108 TRP A CA 1
ATOM 824 C C . TRP A 1 108 ? 6.007 -5.370 1.784 1.00 97.25 108 TRP A C 1
ATOM 826 O O . TRP A 1 108 ? 5.797 -4.915 2.908 1.00 97.25 108 TRP A O 1
ATOM 836 N N . CYS A 1 109 ? 5.009 -5.711 0.961 1.00 95.94 109 CYS A N 1
ATOM 837 C CA . CYS A 1 109 ? 3.603 -5.556 1.336 1.00 95.94 109 CYS A CA 1
ATOM 838 C C . CYS A 1 109 ? 3.268 -6.325 2.625 1.00 95.94 109 CYS A C 1
ATOM 840 O O . CYS A 1 109 ? 2.575 -5.800 3.492 1.00 95.94 109 CYS A O 1
ATOM 842 N N . GLY A 1 110 ? 3.750 -7.563 2.778 1.00 95.44 110 GLY A N 1
ATOM 843 C CA . GLY A 1 110 ? 3.507 -8.383 3.971 1.00 95.44 110 GLY A CA 1
ATOM 844 C C . GLY A 1 110 ? 4.124 -7.827 5.261 1.00 95.44 110 GLY A C 1
ATOM 845 O O . GLY A 1 110 ? 3.596 -8.075 6.349 1.00 95.44 110 GLY A O 1
ATOM 846 N N . ALA A 1 111 ? 5.215 -7.068 5.148 1.00 94.69 111 ALA A N 1
ATOM 847 C CA . ALA A 1 111 ? 5.874 -6.412 6.273 1.00 94.69 111 ALA A CA 1
ATOM 848 C C . ALA A 1 111 ? 5.226 -5.069 6.659 1.00 94.69 111 ALA A C 1
ATOM 850 O O . ALA A 1 111 ? 5.399 -4.617 7.790 1.00 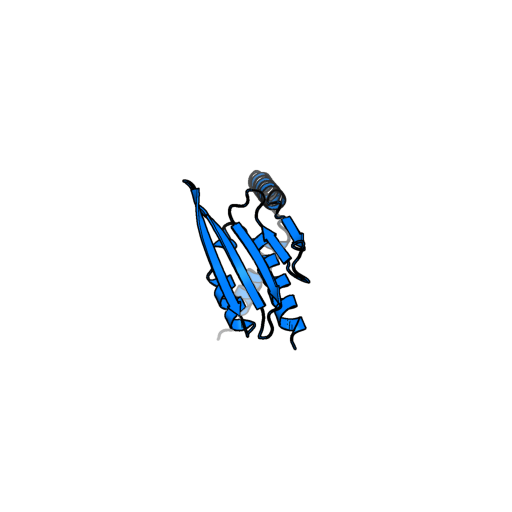94.69 111 ALA A O 1
ATOM 851 N N . ASP A 1 112 ? 4.482 -4.431 5.751 1.00 91.00 112 ASP A N 1
ATOM 852 C CA . ASP A 1 112 ? 3.844 -3.141 6.013 1.00 91.00 112 ASP A CA 1
ATOM 853 C C . ASP A 1 112 ? 2.653 -3.286 6.977 1.00 91.00 112 ASP A C 1
ATOM 855 O O . ASP A 1 112 ? 1.805 -4.173 6.837 1.00 91.00 112 ASP A O 1
ATOM 859 N N . THR A 1 113 ? 2.573 -2.395 7.969 1.00 89.88 113 THR A N 1
ATOM 860 C CA . THR A 1 113 ? 1.497 -2.396 8.970 1.00 89.88 113 THR A CA 1
ATOM 861 C C . THR A 1 113 ? 0.146 -1.992 8.386 1.00 89.88 113 THR A C 1
ATOM 863 O O . THR A 1 113 ? -0.880 -2.332 8.968 1.00 89.88 113 THR A O 1
ATOM 866 N N . VAL A 1 114 ? 0.124 -1.353 7.208 1.00 89.44 114 VAL A N 1
ATOM 867 C CA . VAL A 1 114 ? -1.102 -0.946 6.503 1.00 89.44 114 VAL A CA 1
ATOM 868 C C . VAL A 1 114 ? -2.078 -2.107 6.289 1.00 89.44 114 VAL A C 1
ATOM 870 O O . VAL A 1 114 ? -3.279 -1.888 6.224 1.00 89.44 114 VAL A O 1
ATOM 873 N N . ARG A 1 115 ? -1.596 -3.357 6.250 1.00 89.94 115 ARG A N 1
ATOM 874 C CA . ARG A 1 115 ? -2.446 -4.557 6.148 1.00 89.94 115 ARG A CA 1
ATOM 875 C C . ARG A 1 115 ? -3.382 -4.770 7.337 1.00 89.94 115 ARG A C 1
ATOM 877 O O . ARG A 1 115 ? -4.355 -5.506 7.217 1.00 89.94 115 ARG A O 1
ATOM 884 N N . PHE A 1 116 ? -3.055 -4.181 8.483 1.00 89.06 116 PHE A N 1
ATOM 885 C CA . PHE A 1 116 ? -3.860 -4.261 9.696 1.00 89.06 116 PHE A CA 1
ATOM 886 C C . PHE A 1 116 ? -4.773 -3.051 9.844 1.00 89.06 116 PHE A C 1
ATOM 888 O O . PHE A 1 116 ? -5.939 -3.215 10.194 1.00 89.06 116 PHE A O 1
ATOM 895 N N . ASP A 1 117 ? -4.240 -1.864 9.558 1.00 87.81 117 ASP A N 1
ATOM 896 C CA . ASP A 1 117 ? -4.958 -0.603 9.741 1.00 87.81 117 ASP A CA 1
ATOM 897 C C . ASP A 1 117 ? -5.949 -0.350 8.592 1.00 87.81 117 ASP A C 1
ATOM 899 O O . ASP A 1 117 ? -7.081 0.063 8.818 1.00 87.81 117 ASP A O 1
ATOM 903 N N . GLU A 1 118 ? -5.543 -0.668 7.359 1.00 89.62 118 GLU A N 1
ATOM 904 C CA . GLU A 1 118 ? -6.260 -0.356 6.118 1.00 89.62 118 GLU A CA 1
ATOM 905 C C . GLU A 1 118 ? -6.306 -1.583 5.179 1.00 89.62 118 GLU A C 1
ATOM 907 O O . GLU A 1 118 ? -5.733 -1.570 4.081 1.00 89.62 118 GLU A O 1
ATOM 912 N N . PRO A 1 119 ? -6.985 -2.679 5.575 1.00 90.19 119 PRO A N 1
ATOM 913 C CA . PRO A 1 119 ? -6.917 -3.965 4.873 1.00 90.19 119 PRO A CA 1
ATOM 914 C C . PRO A 1 119 ? -7.388 -3.889 3.415 1.00 90.19 119 PRO A C 1
ATOM 916 O O . PRO A 1 119 ? -6.816 -4.538 2.544 1.00 90.19 119 PRO A O 1
ATOM 919 N N . VAL A 1 120 ? -8.380 -3.046 3.110 1.00 90.94 120 VAL A N 1
ATOM 920 C CA . VAL A 1 120 ? -8.879 -2.908 1.733 1.00 90.94 120 VAL A CA 1
ATOM 921 C C . VAL A 1 120 ? -7.893 -2.140 0.846 1.00 90.94 120 VAL A C 1
ATOM 923 O O . VAL A 1 120 ? -7.709 -2.478 -0.326 1.00 90.94 120 VAL A O 1
ATOM 926 N N . LEU A 1 121 ? -7.215 -1.129 1.403 1.00 92.31 121 LEU A N 1
ATOM 927 C CA . LEU A 1 121 ? -6.142 -0.421 0.703 1.00 92.31 121 LEU A CA 1
ATOM 928 C C . LEU A 1 121 ? -4.969 -1.368 0.427 1.00 92.31 121 LEU A C 1
ATOM 930 O O . LEU A 1 121 ? -4.418 -1.349 -0.673 1.00 92.31 121 LEU A O 1
ATOM 934 N N . TYR A 1 122 ? -4.626 -2.216 1.399 1.00 93.94 122 TYR A N 1
ATOM 935 C CA . TYR A 1 122 ? -3.615 -3.260 1.256 1.00 93.94 122 TYR A CA 1
ATOM 936 C C . TYR A 1 122 ? -3.950 -4.262 0.144 1.00 93.94 122 TYR A C 1
ATOM 938 O O . TYR A 1 122 ? -3.116 -4.496 -0.735 1.00 93.94 122 TYR A O 1
ATOM 946 N N . ASP A 1 123 ? -5.164 -4.818 0.133 1.00 94.31 123 ASP A N 1
ATOM 947 C CA . ASP A 1 123 ? -5.581 -5.786 -0.889 1.00 94.31 123 ASP A CA 1
ATOM 948 C C . ASP A 1 123 ? -5.504 -5.178 -2.292 1.00 94.31 123 ASP A C 1
ATOM 950 O O . ASP A 1 123 ? -5.059 -5.821 -3.249 1.00 94.31 123 ASP A O 1
ATOM 954 N N . ARG A 1 124 ? -5.881 -3.900 -2.418 1.00 93.94 124 ARG A N 1
ATOM 955 C CA . ARG A 1 124 ? -5.796 -3.191 -3.691 1.00 93.94 124 ARG A CA 1
ATOM 956 C C . ARG A 1 124 ? -4.360 -2.895 -4.100 1.00 93.94 124 ARG A C 1
ATOM 958 O O . ARG A 1 124 ? -4.020 -3.120 -5.255 1.00 93.94 124 ARG A O 1
ATOM 965 N N . LEU A 1 125 ? -3.515 -2.450 -3.171 1.00 95.88 125 LEU A N 1
ATOM 966 C CA . LEU A 1 125 ? -2.086 -2.253 -3.419 1.00 95.88 125 LEU A CA 1
ATOM 967 C C . LEU A 1 125 ? -1.456 -3.521 -3.997 1.00 95.88 125 LEU A C 1
ATOM 969 O O . LEU A 1 125 ? -0.753 -3.441 -5.001 1.00 95.88 125 LEU A O 1
ATOM 973 N N . ARG A 1 126 ? -1.757 -4.682 -3.406 1.00 96.44 126 ARG A N 1
ATOM 974 C CA . ARG A 1 126 ? -1.263 -5.969 -3.900 1.00 96.44 126 ARG A CA 1
ATOM 975 C C . ARG A 1 126 ? -1.748 -6.272 -5.305 1.00 96.44 126 ARG A C 1
ATOM 977 O O . ARG A 1 126 ? -0.930 -6.492 -6.1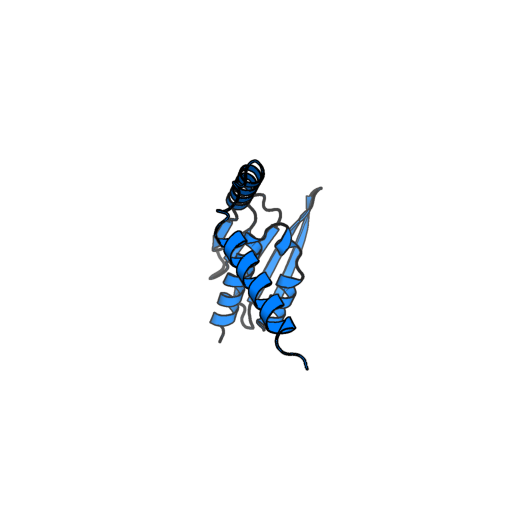88 1.00 96.44 126 ARG A O 1
ATOM 984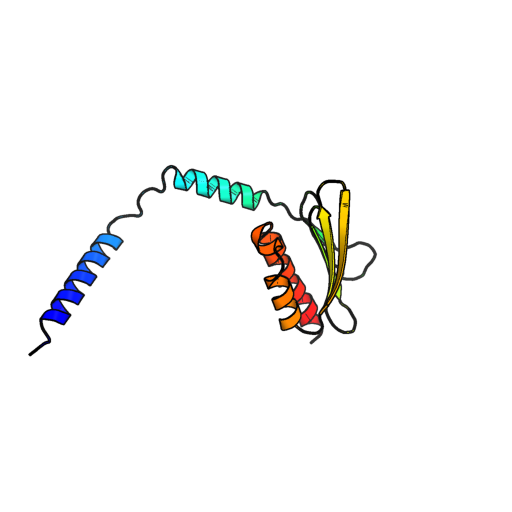 N N . ARG A 1 127 ? -3.066 -6.243 -5.510 1.00 95.38 127 ARG A N 1
ATOM 985 C CA . ARG A 1 127 ? -3.667 -6.601 -6.797 1.00 95.38 127 ARG A CA 1
ATOM 986 C C . ARG A 1 127 ? -3.153 -5.722 -7.931 1.00 95.38 127 ARG A C 1
ATOM 988 O O . ARG A 1 127 ? -2.796 -6.233 -8.982 1.00 95.38 127 ARG A O 1
ATOM 995 N N . GLU A 1 128 ? -3.144 -4.410 -7.729 1.00 94.75 128 GLU A N 1
ATOM 996 C CA . GLU A 1 128 ? -2.712 -3.476 -8.768 1.00 94.75 128 GLU A CA 1
ATOM 997 C C . GLU A 1 128 ? -1.197 -3.588 -8.988 1.00 94.75 128 GLU A C 1
ATOM 999 O O . GLU A 1 128 ? -0.743 -3.592 -10.126 1.00 94.75 128 GLU A O 1
ATOM 1004 N N . GLY A 1 129 ? -0.409 -3.757 -7.920 1.00 94.88 129 GLY A N 1
ATOM 1005 C CA . GLY A 1 129 ? 1.033 -3.980 -8.028 1.00 94.88 129 GLY A CA 1
ATOM 1006 C C . GLY A 1 129 ? 1.394 -5.235 -8.826 1.00 94.88 129 GLY A C 1
ATOM 1007 O O . GLY A 1 129 ? 2.278 -5.167 -9.678 1.00 94.88 129 GLY A O 1
ATOM 1008 N N . ASP A 1 130 ? 0.672 -6.341 -8.624 1.00 95.00 130 ASP A N 1
ATOM 1009 C CA . ASP A 1 130 ? 0.842 -7.558 -9.426 1.00 95.00 130 ASP A CA 1
ATOM 1010 C C . ASP A 1 130 ? 0.531 -7.299 -10.908 1.00 95.00 130 ASP A C 1
ATOM 1012 O O . ASP A 1 130 ? 1.323 -7.678 -11.767 1.00 95.00 130 ASP A O 1
ATOM 1016 N N . VAL A 1 131 ? -0.536 -6.550 -11.218 1.00 92.75 131 VAL A N 1
ATOM 1017 C CA . VAL A 1 131 ? -0.855 -6.148 -12.603 1.00 92.75 131 VAL A CA 1
ATOM 1018 C C . VAL A 1 131 ? 0.279 -5.330 -13.232 1.00 92.75 131 VAL A C 1
ATOM 1020 O O . VAL A 1 131 ? 0.654 -5.576 -14.378 1.00 92.75 131 VAL A O 1
ATOM 1023 N N . PHE A 1 132 ? 0.859 -4.372 -12.503 1.00 91.81 132 PHE A N 1
ATOM 1024 C CA . PHE A 1 132 ? 1.989 -3.576 -13.000 1.00 91.81 132 PHE A CA 1
ATOM 1025 C C . PHE A 1 132 ? 3.229 -4.426 -13.305 1.00 91.81 132 PHE A C 1
ATOM 1027 O O . PHE A 1 132 ? 3.945 -4.134 -14.264 1.00 91.81 132 PHE A O 1
ATOM 1034 N N . LEU A 1 133 ? 3.488 -5.452 -12.494 1.00 91.81 133 LEU A N 1
ATOM 1035 C CA . LEU A 1 133 ? 4.610 -6.369 -12.682 1.00 91.81 133 LEU A CA 1
ATOM 1036 C C . LEU A 1 133 ? 4.354 -7.372 -13.818 1.00 91.81 133 LEU A C 1
ATOM 1038 O O . LEU A 1 133 ? 5.266 -7.659 -14.592 1.00 91.81 133 LEU A O 1
ATOM 1042 N N . ASP A 1 134 ? 3.115 -7.838 -13.982 1.00 89.06 134 ASP A N 1
ATOM 1043 C CA . ASP A 1 134 ? 2.732 -8.767 -15.050 1.00 89.06 134 ASP A CA 1
ATOM 1044 C C . ASP A 1 134 ? 2.755 -8.117 -16.439 1.00 89.06 134 ASP A C 1
ATOM 1046 O O . ASP A 1 134 ? 3.170 -8.751 -17.406 1.00 89.06 134 ASP A O 1
ATOM 1050 N N . CYS A 1 135 ? 2.406 -6.831 -16.549 1.00 75.19 135 CYS A N 1
ATOM 1051 C CA . CYS A 1 135 ? 2.482 -6.065 -17.801 1.00 75.19 135 CYS A CA 1
ATOM 1052 C C . CYS A 1 135 ? 3.917 -5.854 -18.336 1.00 75.19 135 CYS A C 1
ATOM 1054 O O . CYS A 1 135 ? 4.099 -5.183 -19.355 1.00 75.19 135 CYS A O 1
ATOM 1056 N N . LYS A 1 136 ? 4.943 -6.365 -17.645 1.00 60.91 136 LYS A N 1
ATOM 1057 C CA . LYS A 1 136 ? 6.355 -6.295 -18.049 1.00 60.91 136 LYS A CA 1
ATOM 1058 C C . LYS A 1 136 ? 6.939 -7.639 -18.489 1.00 60.91 136 LYS A C 1
ATOM 1060 O O . LYS A 1 136 ? 8.125 -7.670 -18.818 1.00 60.91 136 LYS A O 1
ATOM 1065 N N . ARG A 1 137 ? 6.139 -8.709 -18.485 1.00 51.00 137 ARG A N 1
ATOM 1066 C CA . ARG A 1 137 ? 6.548 -10.040 -18.947 1.00 51.00 137 ARG A CA 1
ATOM 1067 C C . ARG A 1 137 ? 6.391 -10.223 -20.452 1.00 51.00 137 ARG A C 1
ATOM 1069 O O . ARG A 1 137 ? 5.430 -9.663 -21.022 1.00 51.00 137 ARG A O 1
#

Mean predicted aligned error: 13.81 Å